Protein AF-A0A7C3MXI0-F1 (afdb_monomer)

Radius of gyration: 28.05 Å; Cα contacts (8 Å, |Δi|>4): 45; chains: 1; bounding box: 45×24×96 Å

Mean predicted aligned error: 8.79 Å

Solvent-accessible surface area (backbone atoms only — not comparable to full-atom values): 7064 Å² total; per-residue (Å²): 135,81,77,58,73,67,59,58,52,52,52,54,50,52,54,51,49,52,50,52,52,53,52,50,51,50,54,52,51,51,51,50,52,54,62,69,50,66,82,56,76,61,74,69,54,68,80,66,67,74,75,77,52,56,45,76,42,61,45,96,90,66,48,81,74,48,75,52,62,96,48,94,39,81,91,71,64,73,90,78,52,58,65,70,56,56,50,53,51,34,58,74,79,40,72,53,58,93,78,44,90,83,69,55,64,70,58,63,75,69,107

Sequence (111 aa):
MSKPRRVEKTIKISIALTFVVACGVVVLGMGIYFYAGRDLPSIQALKHYQPSAVSKFYSEDGELIAEYFVERREGVPVNKIPVALIQAFVAGEDARFFRHRGLDYIAILRA

Structure (mmCIF, N/CA/C/O backbone):
data_AF-A0A7C3MXI0-F1
#
_entry.id   AF-A0A7C3MXI0-F1
#
loop_
_atom_site.group_PDB
_atom_site.id
_atom_site.type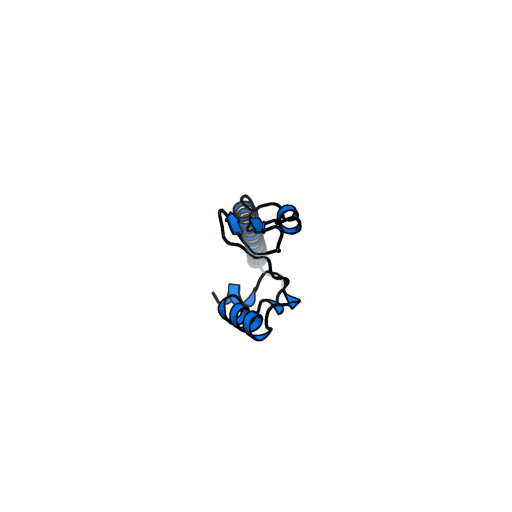_symbol
_atom_site.label_atom_id
_atom_site.label_alt_id
_atom_site.label_comp_id
_atom_site.label_asym_id
_atom_site.label_entity_id
_atom_site.label_seq_id
_atom_site.pdbx_PDB_ins_code
_atom_site.Cartn_x
_atom_site.Cartn_y
_atom_site.Cartn_z
_atom_site.occupancy
_atom_site.B_iso_or_equiv
_atom_site.auth_seq_id
_atom_site.auth_comp_id
_atom_site.auth_asym_id
_atom_site.auth_atom_id
_atom_site.pdbx_PDB_model_num
ATOM 1 N N . MET A 1 1 ? 23.942 -13.351 -55.501 1.00 49.06 1 MET A N 1
ATOM 2 C CA . MET A 1 1 ? 23.205 -12.068 -55.487 1.00 49.06 1 MET A CA 1
ATOM 3 C C . MET A 1 1 ? 23.634 -11.293 -54.241 1.00 49.06 1 MET A C 1
ATOM 5 O O . MET A 1 1 ? 23.130 -11.557 -53.157 1.00 49.06 1 MET A O 1
ATOM 9 N N . SER A 1 2 ? 24.679 -10.462 -54.345 1.00 58.84 2 SER A N 1
ATOM 10 C CA . SER A 1 2 ? 25.244 -9.730 -53.202 1.00 58.84 2 SER A CA 1
ATOM 11 C C . SER A 1 2 ? 24.286 -8.609 -52.794 1.00 58.84 2 SER A C 1
ATOM 13 O O . SER A 1 2 ? 23.956 -7.743 -53.602 1.00 58.84 2 SER A O 1
ATOM 15 N N . LYS A 1 3 ? 23.787 -8.635 -51.549 1.00 58.53 3 LYS A N 1
ATOM 16 C CA . LYS A 1 3 ? 22.971 -7.531 -51.019 1.00 58.53 3 LYS A CA 1
ATOM 17 C C . LYS A 1 3 ? 23.767 -6.226 -51.179 1.00 58.53 3 LYS A C 1
ATOM 19 O O . LYS A 1 3 ? 24.944 -6.197 -50.812 1.00 58.53 3 LYS A O 1
ATOM 24 N N . PRO A 1 4 ? 23.177 -5.153 -51.733 1.00 67.88 4 PRO A N 1
ATOM 25 C CA . PRO A 1 4 ? 23.913 -3.922 -51.982 1.00 67.88 4 PRO A CA 1
ATOM 26 C C . PRO A 1 4 ? 24.434 -3.362 -50.653 1.00 67.88 4 PRO A C 1
ATOM 28 O O . PRO A 1 4 ? 23.670 -3.235 -49.697 1.00 67.88 4 PRO A O 1
ATOM 31 N N . ARG A 1 5 ? 25.725 -2.997 -50.598 1.00 73.44 5 ARG A N 1
ATOM 32 C CA . ARG A 1 5 ? 26.442 -2.487 -49.402 1.00 73.44 5 ARG A CA 1
ATOM 33 C C . ARG A 1 5 ? 25.688 -1.391 -48.626 1.00 73.44 5 ARG A C 1
ATOM 35 O O . ARG A 1 5 ? 25.884 -1.226 -47.425 1.00 73.44 5 ARG A O 1
ATOM 42 N N . ARG A 1 6 ? 24.797 -0.656 -49.301 1.00 76.12 6 ARG A N 1
ATOM 43 C CA . ARG A 1 6 ? 23.915 0.364 -48.713 1.00 76.12 6 ARG A CA 1
ATOM 44 C C . ARG A 1 6 ? 22.883 -0.222 -47.739 1.00 76.12 6 ARG A C 1
ATOM 46 O O . ARG A 1 6 ? 22.671 0.370 -46.689 1.00 76.12 6 ARG A O 1
ATOM 53 N N . VAL A 1 7 ? 22.305 -1.384 -48.054 1.00 81.25 7 VAL A N 1
ATOM 54 C CA . VAL A 1 7 ? 21.282 -2.063 -47.233 1.00 81.25 7 VAL A CA 1
ATOM 55 C C . VAL A 1 7 ? 21.891 -2.645 -45.957 1.00 81.25 7 VAL A C 1
ATOM 57 O O . VAL A 1 7 ? 21.302 -2.559 -44.885 1.00 81.25 7 VAL A O 1
ATOM 60 N N . GLU A 1 8 ? 23.108 -3.183 -46.036 1.00 85.00 8 GLU A N 1
ATOM 61 C CA . GLU A 1 8 ? 23.828 -3.668 -44.853 1.00 85.00 8 GLU A CA 1
ATOM 62 C C . GLU A 1 8 ? 24.151 -2.522 -43.880 1.00 85.00 8 GLU A C 1
ATOM 64 O O . GLU A 1 8 ? 23.981 -2.655 -42.669 1.00 85.00 8 GLU A O 1
ATOM 69 N N . LYS A 1 9 ? 24.556 -1.362 -44.412 1.00 85.00 9 LYS A N 1
ATOM 70 C CA . LYS A 1 9 ? 24.848 -0.170 -43.610 1.00 85.00 9 LYS A CA 1
ATOM 71 C C . LYS A 1 9 ? 23.596 0.380 -42.920 1.00 85.00 9 LYS A C 1
ATOM 73 O O . LYS A 1 9 ? 23.668 0.713 -41.742 1.00 85.00 9 LYS A O 1
ATOM 78 N N . THR A 1 10 ? 22.453 0.438 -43.608 1.00 89.25 10 THR A N 1
ATOM 79 C CA . THR A 1 10 ? 21.190 0.896 -43.002 1.00 89.25 10 THR A CA 1
ATOM 80 C C . THR A 1 10 ? 20.700 -0.041 -41.902 1.00 89.25 10 THR A C 1
ATOM 82 O O . THR A 1 10 ? 20.260 0.444 -40.867 1.00 89.25 10 THR A O 1
ATOM 85 N N . ILE A 1 11 ? 20.846 -1.362 -42.076 1.00 92.44 11 ILE A N 1
ATOM 86 C CA . ILE A 1 11 ? 20.483 -2.355 -41.049 1.00 92.44 11 ILE A CA 1
ATOM 87 C C . ILE A 1 11 ? 21.370 -2.208 -39.804 1.00 92.44 11 ILE A C 1
ATOM 89 O O . ILE A 1 11 ? 20.875 -2.216 -38.681 1.00 92.44 11 ILE A O 1
ATOM 93 N N . LYS A 1 12 ? 22.685 -2.032 -39.978 1.00 92.12 12 LYS A N 1
ATOM 94 C CA . LYS A 1 12 ? 23.601 -1.819 -38.843 1.00 92.12 12 LYS A CA 1
ATOM 95 C C . LYS A 1 12 ? 23.269 -0.536 -38.076 1.00 92.12 12 LYS A C 1
ATOM 97 O O . LYS A 1 12 ? 23.286 -0.543 -36.850 1.00 92.12 12 LYS A O 1
ATOM 102 N N . ILE A 1 13 ? 22.928 0.540 -38.790 1.00 93.75 13 ILE A N 1
ATOM 103 C CA . ILE A 1 13 ? 22.523 1.814 -38.179 1.00 93.75 13 I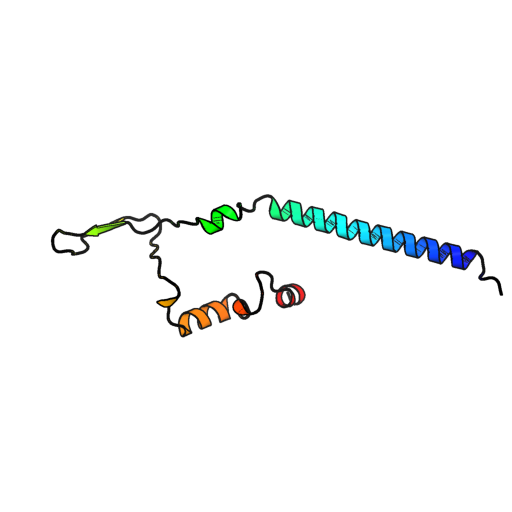LE A CA 1
ATOM 104 C C . ILE A 1 13 ? 21.196 1.669 -37.429 1.00 93.75 13 ILE A C 1
ATOM 106 O O . ILE A 1 13 ? 21.096 2.156 -36.307 1.00 93.75 13 ILE A O 1
ATOM 110 N N . SER A 1 14 ? 20.198 0.982 -37.995 1.00 93.69 14 SER A N 1
ATOM 111 C CA . SER A 1 14 ? 18.914 0.792 -37.311 1.00 93.69 14 SER A CA 1
ATOM 112 C C . SER A 1 14 ? 19.070 -0.036 -36.037 1.00 93.69 14 SER A C 1
ATOM 114 O O . SER A 1 14 ? 18.527 0.341 -35.007 1.00 93.69 14 SER A O 1
ATOM 116 N N . ILE A 1 15 ? 19.867 -1.110 -36.075 1.00 95.88 15 ILE A N 1
ATOM 117 C CA . ILE A 1 15 ? 20.161 -1.931 -34.890 1.00 95.88 15 ILE A CA 1
ATOM 118 C C . ILE A 1 15 ? 20.868 -1.096 -33.816 1.00 95.88 15 ILE A C 1
ATOM 120 O O . ILE A 1 15 ? 20.474 -1.137 -32.652 1.00 95.88 15 ILE A O 1
ATOM 124 N N . ALA A 1 16 ? 21.878 -0.310 -34.202 1.00 95.19 16 ALA A N 1
ATOM 125 C CA . ALA A 1 16 ? 22.587 0.566 -33.273 1.00 95.19 16 ALA A CA 1
ATOM 126 C C . ALA A 1 16 ? 21.648 1.610 -32.647 1.00 95.19 16 ALA A C 1
ATOM 128 O O . ALA A 1 16 ? 21.695 1.827 -31.439 1.00 95.19 16 ALA A O 1
ATOM 129 N N . LEU A 1 17 ? 20.757 2.211 -33.440 1.00 96.56 17 LEU A N 1
ATOM 130 C CA . LEU A 1 17 ? 19.784 3.183 -32.947 1.00 96.56 17 LEU A CA 1
ATOM 131 C C . LEU A 1 17 ? 18.791 2.546 -31.967 1.00 96.56 17 LEU A C 1
ATOM 133 O O . LEU A 1 17 ? 18.562 3.096 -30.893 1.00 96.56 17 LEU A O 1
ATOM 137 N N . THR A 1 18 ? 18.244 1.371 -32.290 1.00 96.38 18 THR A N 1
ATOM 138 C CA . THR A 1 18 ? 17.355 0.631 -31.383 1.00 96.38 18 THR A CA 1
ATOM 139 C C . THR A 1 18 ? 18.055 0.288 -30.071 1.00 96.38 18 THR A C 1
ATOM 141 O O . THR A 1 18 ? 17.458 0.443 -29.008 1.00 96.38 18 THR A O 1
ATOM 144 N N . PHE A 1 19 ? 19.323 -0.126 -30.124 1.00 97.06 19 PHE A N 1
ATOM 145 C CA . PHE A 1 19 ? 20.106 -0.417 -28.925 1.00 97.06 19 PHE A CA 1
ATOM 146 C C . PHE A 1 19 ? 20.305 0.831 -28.053 1.00 97.06 19 PHE A C 1
ATOM 148 O O . PHE A 1 19 ? 20.063 0.778 -26.850 1.00 97.06 19 PHE A O 1
ATOM 155 N N . VAL A 1 2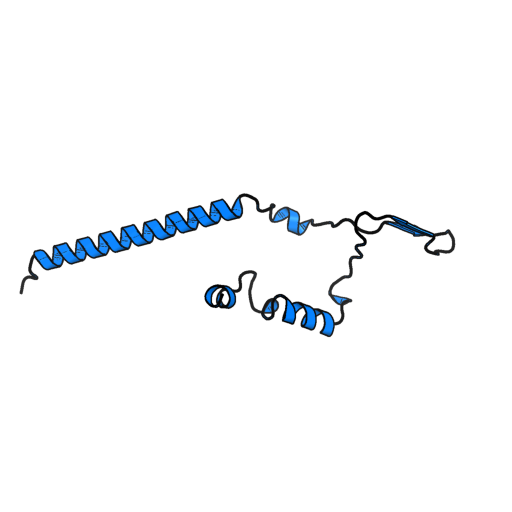0 ? 20.659 1.972 -28.655 1.00 97.31 20 VAL A N 1
ATOM 156 C CA . VAL A 1 20 ? 20.810 3.249 -27.934 1.00 97.31 20 VAL A CA 1
ATOM 157 C C . VAL A 1 20 ? 19.500 3.666 -27.264 1.00 97.31 20 VAL A C 1
ATOM 159 O O . VAL A 1 20 ? 19.511 4.047 -26.095 1.00 97.31 20 VAL A O 1
ATOM 162 N N . VAL A 1 21 ? 18.369 3.552 -27.965 1.00 97.31 21 VAL A N 1
ATOM 163 C CA . VAL A 1 21 ? 17.049 3.864 -27.394 1.00 97.31 21 VAL A CA 1
ATOM 164 C C . VAL A 1 21 ? 16.720 2.922 -26.234 1.00 97.31 21 VAL A C 1
ATOM 166 O O . VAL A 1 21 ? 16.313 3.392 -25.174 1.00 97.31 21 VAL A O 1
ATOM 169 N N . ALA A 1 22 ? 16.946 1.615 -26.387 1.00 96.75 22 ALA A N 1
ATOM 170 C CA . ALA A 1 22 ? 16.711 0.639 -25.324 1.00 96.75 22 ALA A CA 1
ATOM 171 C C . ALA A 1 22 ? 17.560 0.934 -24.075 1.00 96.75 22 ALA A C 1
ATOM 173 O O . ALA A 1 22 ? 17.031 0.955 -22.963 1.00 96.75 22 ALA A O 1
ATOM 174 N N . CYS A 1 23 ? 18.850 1.241 -24.245 1.00 97.12 23 CYS A N 1
ATOM 175 C CA . CYS A 1 23 ? 19.713 1.663 -23.142 1.00 97.12 23 CYS A CA 1
ATOM 176 C C . CYS A 1 23 ? 19.216 2.958 -22.488 1.00 97.12 23 CYS A C 1
ATOM 178 O O . CYS A 1 23 ? 19.193 3.047 -21.263 1.00 97.12 23 CYS A O 1
ATOM 180 N N . GLY A 1 24 ? 18.774 3.937 -23.284 1.00 97.31 24 GLY A N 1
ATOM 181 C CA . GLY A 1 24 ? 18.199 5.184 -22.778 1.00 97.31 24 GLY A CA 1
ATOM 182 C C . GLY A 1 24 ? 16.969 4.954 -21.898 1.00 97.31 24 GLY A C 1
ATOM 183 O O . GLY A 1 24 ? 16.879 5.526 -20.814 1.00 97.31 24 GLY A O 1
ATOM 184 N N . VAL A 1 25 ? 16.064 4.060 -22.311 1.00 97.25 25 VAL A N 1
ATOM 185 C CA . VAL A 1 25 ? 14.880 3.677 -21.522 1.00 97.25 25 VAL A CA 1
ATOM 186 C C . VAL A 1 25 ? 15.278 3.009 -20.206 1.00 97.25 25 VAL A C 1
ATOM 188 O O . VAL A 1 25 ? 14.712 3.339 -19.167 1.00 97.25 25 VAL A O 1
ATOM 191 N N . VAL A 1 26 ? 16.269 2.111 -20.219 1.00 96.88 26 VAL A N 1
ATOM 192 C CA . VAL A 1 26 ? 16.758 1.454 -18.994 1.00 96.88 26 VAL A CA 1
ATOM 193 C C . VAL A 1 26 ? 17.365 2.472 -18.029 1.00 96.88 26 VAL A C 1
ATOM 195 O O . VAL A 1 26 ? 17.028 2.466 -16.846 1.00 96.88 26 VAL A O 1
ATOM 198 N N . VAL A 1 27 ? 18.218 3.375 -18.522 1.00 97.38 27 VAL A N 1
ATOM 199 C CA . VAL A 1 27 ? 18.844 4.421 -17.697 1.00 97.38 27 VAL A CA 1
ATOM 200 C C . VAL A 1 27 ? 17.787 5.349 -17.102 1.00 97.38 27 VAL A C 1
ATOM 202 O O . VAL A 1 27 ? 17.826 5.629 -15.905 1.00 97.38 27 VAL A O 1
ATOM 205 N N . LEU A 1 28 ? 16.814 5.781 -17.908 1.00 96.81 28 LEU A N 1
ATOM 206 C CA . LEU A 1 28 ? 15.706 6.609 -17.439 1.00 96.81 28 LEU A CA 1
ATOM 207 C C . LEU A 1 28 ? 14.873 5.875 -16.379 1.00 96.81 28 LEU A C 1
ATOM 209 O O . LEU A 1 28 ? 14.588 6.442 -15.327 1.00 96.81 28 LEU A O 1
ATOM 213 N N . GLY A 1 29 ? 14.538 4.605 -16.620 1.00 95.06 29 GLY A N 1
ATOM 214 C CA . GLY A 1 29 ? 13.792 3.768 -15.682 1.00 95.06 29 GLY A CA 1
ATOM 215 C C . GLY A 1 29 ? 14.516 3.586 -14.347 1.00 95.06 29 GLY A C 1
ATOM 216 O O . GLY A 1 29 ? 13.899 3.735 -13.294 1.00 95.06 29 GLY A O 1
ATOM 217 N N . MET A 1 30 ? 15.833 3.348 -14.366 1.00 95.19 30 MET A N 1
ATOM 218 C CA . MET A 1 30 ? 16.645 3.305 -13.144 1.00 95.19 30 MET A CA 1
ATOM 219 C C . MET A 1 30 ? 16.670 4.663 -12.437 1.00 95.19 30 MET A C 1
ATOM 221 O O . MET A 1 30 ? 16.527 4.716 -11.218 1.00 95.19 30 MET A O 1
ATOM 225 N N . GLY A 1 31 ? 16.806 5.761 -13.186 1.00 95.62 31 GLY A N 1
ATOM 226 C CA . GLY A 1 31 ? 16.755 7.116 -12.6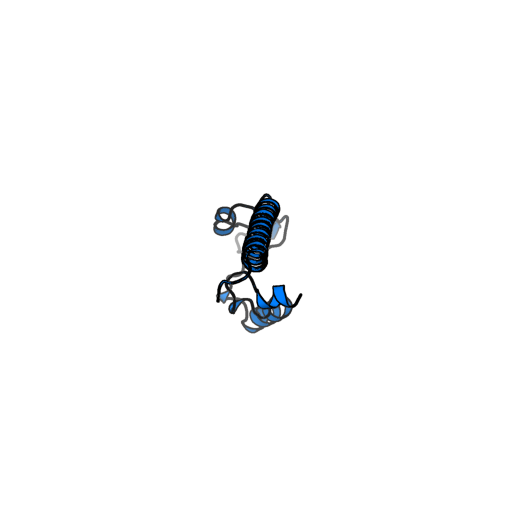38 1.00 95.62 31 GLY A CA 1
ATOM 227 C C . GLY A 1 31 ? 15.446 7.397 -11.899 1.00 95.62 31 GLY A C 1
ATOM 228 O O . GLY A 1 31 ? 15.480 7.865 -10.762 1.00 95.62 31 GLY A O 1
ATOM 229 N N . ILE A 1 32 ? 14.308 7.039 -12.504 1.00 93.75 32 ILE A N 1
ATOM 230 C CA . ILE A 1 32 ? 12.978 7.148 -11.888 1.00 93.75 32 ILE A CA 1
ATOM 231 C C . ILE A 1 32 ? 12.883 6.258 -10.648 1.00 93.75 32 ILE A C 1
ATOM 233 O O . ILE A 1 32 ? 12.454 6.736 -9.604 1.00 93.75 32 ILE A O 1
ATOM 237 N N . TYR A 1 33 ? 13.311 4.995 -10.732 1.00 91.69 33 TYR A N 1
ATOM 238 C CA . TYR A 1 33 ? 13.268 4.057 -9.607 1.00 91.69 33 TYR A CA 1
ATOM 239 C C . TYR A 1 33 ? 14.032 4.587 -8.387 1.00 91.69 33 TYR A C 1
ATOM 241 O O . TYR A 1 33 ? 13.496 4.618 -7.281 1.00 91.69 33 TYR A O 1
ATOM 249 N N . PHE A 1 34 ? 15.266 5.057 -8.584 1.00 92.88 34 PHE A N 1
ATOM 250 C CA . PHE A 1 34 ? 16.059 5.612 -7.491 1.00 92.88 34 PHE A CA 1
ATOM 251 C C . PHE A 1 34 ? 15.522 6.951 -7.001 1.00 92.88 34 PHE A C 1
ATOM 253 O O . PHE A 1 34 ? 15.582 7.211 -5.807 1.00 92.88 34 PHE A O 1
ATOM 260 N N . TYR A 1 35 ? 15.008 7.803 -7.889 1.00 93.06 35 TYR A N 1
ATOM 261 C CA . TYR A 1 35 ? 14.403 9.067 -7.482 1.00 93.06 35 TYR A CA 1
ATOM 262 C C . TYR A 1 35 ? 13.157 8.834 -6.625 1.00 93.06 35 TYR A C 1
ATOM 264 O O . TYR A 1 35 ? 13.081 9.363 -5.522 1.00 93.06 35 TYR A O 1
ATOM 272 N N . ALA A 1 36 ? 12.236 7.987 -7.089 1.00 88.62 36 ALA A N 1
ATOM 273 C CA . ALA A 1 36 ? 11.013 7.650 -6.371 1.00 88.62 36 ALA A CA 1
ATOM 274 C C . ALA A 1 36 ? 11.293 6.895 -5.063 1.00 88.62 36 ALA A C 1
ATOM 276 O O . ALA A 1 36 ? 10.572 7.078 -4.092 1.00 88.62 36 ALA A O 1
ATOM 277 N N . GLY A 1 37 ? 12.338 6.063 -5.020 1.00 88.25 37 GLY A N 1
ATOM 278 C CA . GLY A 1 37 ? 12.692 5.261 -3.848 1.00 88.25 37 GLY A CA 1
ATOM 279 C C . GLY A 1 37 ? 13.471 5.993 -2.749 1.00 88.25 37 GLY A C 1
ATOM 280 O O . GLY A 1 37 ? 13.662 5.410 -1.686 1.00 88.25 37 GLY A O 1
ATOM 281 N N . ARG A 1 38 ? 13.946 7.228 -2.974 1.00 87.06 38 ARG A N 1
ATOM 282 C CA . ARG A 1 38 ? 14.826 7.942 -2.021 1.00 87.06 38 ARG A CA 1
ATOM 283 C C . ARG A 1 38 ? 14.176 8.229 -0.674 1.00 87.06 38 ARG A C 1
ATOM 285 O O . ARG A 1 38 ? 14.842 8.090 0.345 1.00 87.06 38 ARG A O 1
ATOM 292 N N . ASP A 1 39 ? 12.901 8.595 -0.688 1.00 86.75 39 ASP A N 1
ATOM 293 C CA . ASP A 1 39 ? 12.170 9.010 0.512 1.00 86.75 39 ASP A CA 1
ATOM 294 C C . ASP A 1 39 ? 11.353 7.862 1.128 1.00 86.75 39 ASP A C 1
ATOM 296 O O . ASP A 1 39 ? 10.598 8.065 2.081 1.00 86.75 39 ASP A O 1
ATOM 300 N N . LEU A 1 40 ? 11.483 6.638 0.597 1.00 86.31 40 LEU A N 1
ATOM 301 C CA . LEU A 1 40 ? 10.752 5.493 1.126 1.00 86.31 40 LEU A CA 1
ATOM 302 C C . LEU A 1 40 ? 11.369 5.015 2.450 1.00 86.31 40 LEU A C 1
ATOM 304 O O . LEU A 1 40 ? 12.580 4.784 2.527 1.00 86.31 40 LEU A O 1
ATOM 308 N N . PRO A 1 41 ? 10.545 4.790 3.489 1.00 82.75 41 PRO A N 1
ATOM 309 C CA . PRO A 1 41 ? 11.017 4.201 4.730 1.00 82.75 41 PRO A CA 1
ATOM 310 C C . PRO A 1 41 ? 11.514 2.770 4.497 1.00 82.75 41 PRO A C 1
ATOM 312 O O . PRO A 1 41 ? 11.103 2.074 3.564 1.00 82.75 41 PRO A O 1
ATOM 315 N N . SER A 1 42 ? 12.394 2.302 5.383 1.00 82.75 42 SER A N 1
ATOM 316 C CA . SER A 1 42 ? 12.911 0.940 5.291 1.00 82.75 42 SER A CA 1
ATOM 317 C C . SER A 1 42 ? 11.779 -0.088 5.415 1.00 82.75 42 SER A C 1
ATOM 319 O O . SER A 1 42 ? 10.880 0.031 6.248 1.00 82.75 42 SER A O 1
ATOM 321 N N . ILE A 1 43 ? 11.860 -1.169 4.638 1.00 81.00 43 ILE A N 1
ATOM 322 C CA . ILE A 1 43 ? 10.891 -2.277 4.720 1.00 81.00 43 ILE A CA 1
ATOM 323 C C . ILE A 1 43 ? 10.899 -2.933 6.112 1.00 81.00 43 ILE A C 1
ATOM 325 O O . ILE A 1 43 ? 9.907 -3.514 6.544 1.00 81.00 43 ILE A O 1
ATOM 329 N N . GLN A 1 44 ? 12.007 -2.827 6.848 1.00 81.31 44 GLN A N 1
ATOM 330 C CA . GLN A 1 44 ? 12.099 -3.338 8.216 1.00 81.31 44 GLN A CA 1
ATOM 331 C C . GLN A 1 44 ? 11.178 -2.579 9.177 1.00 81.31 44 GLN A C 1
ATOM 333 O O . GLN A 1 44 ? 10.590 -3.207 10.056 1.00 81.31 44 GLN A O 1
ATOM 338 N N . ALA A 1 45 ? 10.975 -1.273 8.970 1.00 78.00 45 ALA A N 1
ATOM 339 C CA . ALA A 1 45 ? 10.029 -0.496 9.766 1.00 78.00 45 ALA A CA 1
ATOM 340 C C . ALA A 1 45 ? 8.584 -0.996 9.601 1.00 78.00 45 ALA A C 1
ATOM 342 O O . ALA A 1 45 ? 7.821 -0.965 10.560 1.00 78.00 45 ALA A O 1
ATOM 343 N N . LEU A 1 46 ? 8.225 -1.549 8.435 1.00 79.50 46 LEU A N 1
ATOM 344 C CA . LEU A 1 46 ? 6.894 -2.128 8.212 1.00 79.50 46 LEU A CA 1
ATOM 345 C C . LEU A 1 46 ? 6.652 -3.393 9.047 1.00 79.50 46 LEU A C 1
ATOM 347 O O . LEU A 1 46 ? 5.522 -3.654 9.448 1.00 79.50 46 LEU A O 1
ATOM 351 N N . LYS A 1 47 ? 7.700 -4.173 9.348 1.00 78.75 47 LYS A N 1
ATOM 352 C CA . LYS A 1 47 ? 7.579 -5.371 10.201 1.00 78.75 47 LYS A CA 1
ATOM 353 C C . LYS A 1 47 ? 7.331 -5.029 11.668 1.00 78.75 47 LYS A C 1
ATOM 355 O O . LYS A 1 47 ? 6.752 -5.837 12.387 1.00 78.75 47 LYS A O 1
ATOM 360 N N . HIS A 1 48 ? 7.779 -3.854 12.101 1.00 79.12 48 HIS A N 1
ATOM 361 C CA . HIS A 1 48 ? 7.694 -3.393 13.485 1.00 79.12 48 HIS A CA 1
ATOM 362 C C . HIS A 1 48 ? 6.852 -2.122 13.613 1.00 79.12 48 HIS A C 1
ATOM 364 O O . HIS A 1 48 ? 7.080 -1.312 14.509 1.00 79.12 48 HIS A O 1
ATOM 370 N N . TYR A 1 49 ? 5.878 -1.942 12.720 1.00 79.50 49 TYR A N 1
ATOM 371 C CA . TYR A 1 49 ? 4.979 -0.802 12.775 1.00 79.50 49 TYR A CA 1
ATOM 372 C C . TYR A 1 49 ? 4.095 -0.888 14.026 1.00 79.50 49 TYR A C 1
ATOM 374 O O . TYR A 1 49 ? 3.235 -1.761 14.134 1.00 79.50 49 TYR A O 1
ATOM 382 N N . GLN A 1 50 ? 4.327 0.019 14.975 1.00 79.44 50 GLN A N 1
ATOM 383 C CA . GLN A 1 50 ? 3.535 0.165 16.194 1.00 79.44 50 GLN A CA 1
ATOM 384 C C . GLN A 1 50 ? 2.875 1.547 16.190 1.00 79.44 50 GLN A C 1
ATOM 386 O O . GLN A 1 50 ? 3.524 2.535 16.539 1.00 79.44 50 GLN A O 1
ATOM 391 N N . PRO A 1 51 ? 1.614 1.655 15.741 1.00 81.12 51 PRO A N 1
ATOM 392 C CA . PRO A 1 51 ? 0.912 2.928 15.752 1.00 81.12 51 PRO A CA 1
ATOM 393 C C . PRO A 1 51 ? 0.655 3.391 17.190 1.00 81.12 51 PRO A C 1
ATOM 395 O O . PRO A 1 51 ? 0.494 2.574 18.097 1.00 81.12 51 PRO A O 1
ATOM 398 N N . SER A 1 52 ? 0.553 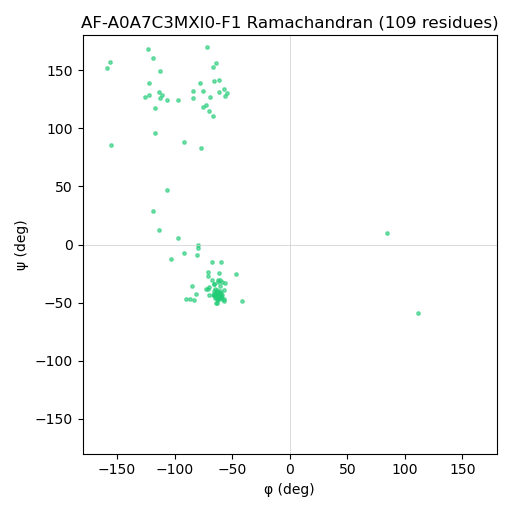4.710 17.385 1.00 84.31 52 SER A N 1
ATOM 399 C CA . SER A 1 52 ? 0.047 5.266 18.644 1.00 84.31 52 SER A CA 1
ATOM 400 C C . SER A 1 52 ? -1.343 4.690 18.919 1.00 84.31 52 SER A C 1
AT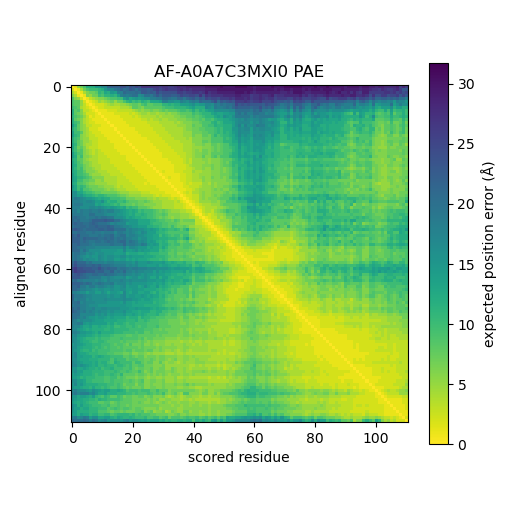OM 402 O O . SER A 1 52 ? -2.199 4.717 18.031 1.00 84.31 52 SER A O 1
ATOM 404 N N . ALA A 1 53 ? -1.531 4.131 20.114 1.00 86.19 53 ALA A N 1
ATOM 405 C CA . ALA A 1 53 ? -2.761 3.495 20.565 1.00 86.19 53 ALA A CA 1
ATOM 406 C C . ALA A 1 53 ? -3.316 4.226 21.792 1.00 86.19 53 ALA A C 1
ATOM 408 O O . ALA A 1 53 ? -2.594 4.952 22.478 1.00 86.19 53 ALA A O 1
ATOM 409 N N . VAL A 1 54 ? -4.604 4.024 22.065 1.00 92.12 54 VAL A N 1
ATOM 410 C CA . VAL A 1 54 ? -5.274 4.628 23.220 1.00 92.12 54 VAL A CA 1
ATOM 411 C C . VAL A 1 54 ? -4.773 4.021 24.533 1.00 92.12 54 VAL A C 1
ATOM 413 O O . VAL A 1 54 ? -4.848 2.806 24.724 1.00 92.12 54 VAL A O 1
ATOM 416 N N . SER A 1 55 ? -4.339 4.872 25.466 1.00 91.31 55 SER A N 1
ATOM 417 C CA . SER A 1 55 ? -4.110 4.494 26.864 1.00 91.31 55 SER A CA 1
ATOM 418 C C . SER A 1 55 ? -5.425 4.564 27.632 1.00 91.31 55 SER A C 1
ATOM 420 O O . SER A 1 55 ? -6.082 5.603 27.622 1.00 91.31 55 SER A O 1
ATOM 422 N N . LYS A 1 56 ? -5.806 3.476 28.307 1.00 92.62 56 LYS A N 1
ATOM 423 C CA . LYS A 1 56 ? -7.059 3.368 29.068 1.00 92.62 56 LYS A CA 1
ATOM 424 C C . LYS A 1 56 ? -6.769 3.232 30.560 1.00 92.62 56 LYS A C 1
ATOM 426 O O . LYS A 1 56 ? -5.954 2.398 30.949 1.00 92.62 56 LYS A O 1
ATOM 431 N N . PHE A 1 57 ? -7.441 4.037 31.375 1.00 94.38 57 PHE A N 1
ATOM 432 C CA . PHE A 1 57 ? -7.348 4.021 32.834 1.00 94.38 57 PHE A CA 1
ATOM 433 C C . PHE A 1 57 ? -8.621 3.402 33.403 1.00 94.38 57 PHE A C 1
ATOM 435 O O . PHE A 1 57 ? -9.711 3.888 33.107 1.00 94.38 57 PHE A O 1
ATOM 442 N N . TYR A 1 58 ? -8.482 2.352 34.208 1.00 96.25 58 TYR A N 1
ATOM 443 C CA . TYR A 1 58 ? -9.606 1.629 34.804 1.00 96.25 58 TYR A CA 1
ATOM 444 C C . TYR A 1 58 ? -9.643 1.827 36.324 1.00 96.25 58 TYR A C 1
ATOM 446 O O . TYR A 1 58 ? -8.594 2.015 36.944 1.00 96.25 58 TYR A O 1
ATOM 454 N N . SER A 1 59 ? -10.840 1.797 36.909 1.00 94.75 59 SER A N 1
ATOM 455 C CA . SER A 1 59 ? -11.051 1.757 38.357 1.00 94.75 59 SER A CA 1
ATOM 456 C C . SER A 1 59 ? -10.685 0.390 38.929 1.00 94.75 59 SER A C 1
ATOM 458 O O . SER A 1 59 ? -10.468 -0.569 38.186 1.00 94.75 59 SER A O 1
ATOM 460 N N . GLU A 1 60 ? -10.628 0.292 40.260 1.00 94.81 60 GLU A N 1
ATOM 461 C CA . GLU A 1 60 ? -10.426 -0.988 40.954 1.00 94.81 60 GLU A CA 1
ATOM 462 C C . GLU A 1 60 ? -11.529 -2.004 40.610 1.00 94.81 60 GLU A C 1
ATOM 464 O O . GLU A 1 60 ? -11.252 -3.191 40.455 1.00 94.81 60 GLU A O 1
ATOM 469 N N . ASP A 1 61 ? -12.746 -1.517 40.364 1.00 96.06 61 ASP A N 1
ATOM 470 C CA . ASP A 1 61 ? -13.898 -2.319 39.941 1.00 96.06 61 ASP A CA 1
ATOM 471 C C . ASP A 1 61 ? -13.887 -2.660 38.434 1.00 96.06 61 ASP A C 1
ATOM 473 O O . ASP A 1 61 ? -14.780 -3.345 37.934 1.00 96.06 61 ASP A O 1
ATOM 477 N N . GLY A 1 62 ? -12.878 -2.197 37.685 1.00 93.25 62 GLY A N 1
ATOM 478 C CA . GLY A 1 62 ? -12.717 -2.456 36.252 1.00 93.25 62 GLY A CA 1
ATOM 479 C C . GLY A 1 62 ? -13.491 -1.511 35.327 1.00 93.25 62 GLY A C 1
ATOM 480 O O . GLY A 1 62 ? -13.535 -1.746 34.117 1.00 93.25 62 GLY A O 1
ATOM 481 N N . GLU A 1 63 ? -14.080 -0.432 35.846 1.00 95.62 63 GLU A N 1
ATOM 482 C CA . GLU A 1 63 ? -14.771 0.569 35.028 1.00 95.62 63 GLU A CA 1
ATOM 483 C C . GLU A 1 63 ? -13.777 1.512 34.346 1.00 95.62 63 GLU A C 1
ATOM 485 O O . GLU A 1 63 ? -12.794 1.943 34.944 1.00 95.62 63 GLU A O 1
ATOM 490 N N . LEU A 1 64 ? -14.022 1.864 33.083 1.00 94.56 64 LEU A N 1
ATOM 491 C CA . LEU A 1 64 ? -13.180 2.816 32.361 1.00 94.56 64 LEU A CA 1
ATOM 492 C C . LEU A 1 64 ? -13.375 4.230 32.932 1.00 94.56 64 LEU A C 1
ATOM 494 O O . LEU A 1 64 ? -14.444 4.816 32.790 1.00 94.56 64 LEU A O 1
ATOM 498 N N . ILE A 1 65 ? -12.322 4.791 33.524 1.00 95.25 65 ILE A N 1
ATOM 499 C CA . ILE A 1 65 ? -12.314 6.141 34.102 1.00 95.25 65 ILE A CA 1
ATOM 500 C C . ILE A 1 65 ? -11.970 7.177 33.032 1.00 95.25 65 ILE A C 1
ATOM 502 O O . ILE A 1 65 ? -12.602 8.228 32.945 1.00 95.25 65 ILE A O 1
ATOM 506 N N . ALA A 1 66 ? -10.926 6.907 32.244 1.00 93.69 66 ALA A N 1
ATOM 507 C CA . ALA A 1 66 ? -10.406 7.863 31.277 1.00 93.69 66 ALA A CA 1
ATOM 508 C C . ALA A 1 66 ? -9.651 7.187 30.130 1.00 93.69 66 ALA A C 1
ATOM 510 O O . ALA A 1 66 ? -9.095 6.095 30.272 1.00 93.69 66 ALA A O 1
ATOM 511 N N . GLU A 1 67 ? -9.572 7.897 29.008 1.00 94.44 67 GLU A N 1
ATOM 512 C CA . GLU A 1 67 ? -8.726 7.559 27.868 1.00 94.44 67 GLU A CA 1
ATOM 513 C C . GLU A 1 67 ? -7.771 8.722 27.581 1.00 94.44 67 GLU A C 1
ATOM 515 O O . GLU A 1 67 ? -8.167 9.887 27.630 1.00 94.44 67 GLU A O 1
ATOM 520 N N . TYR A 1 68 ? -6.515 8.414 27.261 1.00 93.31 68 TYR A N 1
ATOM 521 C CA . TYR A 1 68 ? -5.534 9.394 26.800 1.00 93.31 68 TYR A CA 1
ATOM 522 C C . TYR A 1 68 ? -4.933 8.950 25.470 1.00 93.31 68 TYR A C 1
ATOM 524 O O . TYR A 1 68 ? -4.448 7.823 25.339 1.00 93.31 68 TYR A O 1
ATOM 532 N N . PHE A 1 69 ? -4.971 9.836 24.476 1.00 93.19 69 PHE A N 1
ATOM 533 C CA . PHE A 1 69 ? -4.467 9.566 23.134 1.00 93.19 69 PHE A CA 1
ATOM 534 C C . PHE A 1 69 ? -4.152 10.856 22.371 1.00 93.19 69 PHE A C 1
ATOM 536 O O . PHE A 1 69 ? -4.795 11.883 22.575 1.00 93.19 69 PHE A O 1
ATOM 543 N N . VAL A 1 70 ? -3.194 10.774 21.442 1.00 91.56 70 VAL A N 1
ATOM 544 C CA . VAL A 1 70 ? -3.014 11.784 20.380 1.00 91.56 70 VAL A CA 1
ATOM 545 C C . VAL A 1 70 ? -3.969 11.475 19.229 1.00 91.56 70 VAL A C 1
ATOM 547 O O . VAL A 1 70 ? -4.716 12.333 18.771 1.00 91.56 70 VAL A O 1
ATOM 550 N N . GLU A 1 71 ? -3.989 10.211 18.809 1.00 90.50 71 GLU A N 1
ATOM 551 C CA . GLU A 1 71 ? -4.891 9.680 17.795 1.00 90.50 71 GLU A CA 1
ATOM 552 C C . GLU A 1 71 ? -5.676 8.524 18.408 1.00 90.50 71 GLU A C 1
ATOM 554 O O . GLU A 1 71 ? -5.099 7.601 18.987 1.00 90.50 71 GLU A O 1
ATOM 559 N N . ARG A 1 72 ? -7.004 8.555 18.279 1.00 90.38 72 ARG A N 1
ATOM 560 C CA . ARG A 1 72 ? -7.864 7.515 18.843 1.00 90.38 72 ARG A CA 1
ATOM 561 C C . ARG A 1 72 ? -7.823 6.255 17.975 1.00 90.38 72 ARG A C 1
ATOM 563 O O . ARG A 1 72 ? -8.682 6.068 17.116 1.00 90.38 72 ARG A O 1
ATOM 570 N N . ARG A 1 73 ? -6.811 5.405 18.176 1.00 90.50 73 ARG A N 1
ATOM 571 C CA . ARG A 1 73 ? -6.657 4.126 17.463 1.00 90.50 73 ARG A CA 1
ATOM 572 C C . ARG A 1 73 ? -6.870 2.922 18.371 1.00 90.50 73 ARG A C 1
ATOM 574 O O . ARG A 1 73 ? -6.204 2.776 19.396 1.00 90.50 73 ARG A O 1
ATOM 581 N N . GLU A 1 74 ? -7.731 2.019 17.917 1.00 88.06 74 GLU A N 1
ATOM 582 C CA . GLU A 1 74 ? -7.920 0.692 18.500 1.00 88.06 74 GLU A CA 1
ATOM 583 C C . GLU A 1 74 ? -7.533 -0.377 17.477 1.00 88.06 74 GLU A C 1
ATOM 585 O O . GLU A 1 74 ? -8.113 -0.474 16.395 1.00 88.06 74 GLU A O 1
ATOM 590 N N . GLY A 1 75 ? -6.517 -1.173 17.810 1.00 88.06 75 GLY A N 1
ATOM 591 C CA . GLY A 1 75 ? -6.088 -2.285 16.972 1.00 88.06 75 GLY A CA 1
ATOM 592 C C . GLY A 1 75 ? -7.065 -3.450 17.081 1.00 88.06 75 GLY A C 1
ATOM 593 O O . GLY A 1 75 ? -7.221 -4.031 18.154 1.00 88.06 75 GLY A O 1
ATOM 594 N N . VAL A 1 76 ? -7.688 -3.827 15.965 1.00 90.06 76 VAL A N 1
ATOM 595 C CA . VAL A 1 76 ? -8.554 -5.009 15.880 1.00 90.06 76 VAL A CA 1
ATOM 596 C C . VAL A 1 76 ? -7.877 -6.045 14.984 1.00 90.06 76 VAL A C 1
ATOM 598 O O . VAL A 1 76 ? -7.509 -5.719 13.853 1.00 90.06 76 VAL A O 1
ATOM 601 N N . PRO A 1 77 ? -7.687 -7.295 15.445 1.00 91.31 77 PRO A N 1
ATOM 602 C CA . PRO A 1 77 ? -7.118 -8.330 14.596 1.00 91.31 77 PRO A CA 1
ATOM 603 C C . PRO A 1 77 ? -8.078 -8.639 13.440 1.00 91.31 77 PRO A C 1
ATOM 605 O O . PRO A 1 77 ? -9.292 -8.708 13.629 1.00 91.31 77 PRO A O 1
ATOM 608 N N . VAL A 1 78 ? -7.530 -8.857 12.241 1.00 92.12 78 VAL A N 1
ATOM 609 C CA . VAL A 1 78 ? -8.313 -8.997 10.996 1.00 92.12 78 VAL A CA 1
ATOM 610 C C . VAL A 1 78 ? -9.366 -10.106 11.079 1.00 92.12 78 VAL A C 1
ATOM 612 O O . VAL A 1 78 ? -10.455 -9.966 10.536 1.00 92.12 78 VAL A O 1
ATOM 615 N N . ASN A 1 79 ? -9.089 -11.184 11.816 1.00 95.56 79 ASN A N 1
ATOM 616 C CA . ASN A 1 79 ? -10.023 -12.297 12.008 1.00 95.56 79 ASN A CA 1
ATOM 617 C C . ASN A 1 79 ? -11.277 -11.948 12.834 1.00 95.56 79 ASN A C 1
ATOM 619 O O . ASN A 1 79 ? -12.231 -12.721 12.823 1.00 95.56 79 ASN A O 1
ATOM 623 N N . LYS A 1 80 ? -11.287 -10.816 13.549 1.00 96.81 80 LYS A N 1
ATOM 624 C CA . LYS A 1 80 ? -12.465 -10.293 14.256 1.00 96.81 80 LYS A CA 1
ATOM 625 C C . LYS A 1 80 ? -13.282 -9.317 13.405 1.00 96.81 80 LYS A C 1
ATOM 627 O O . LYS A 1 80 ? -14.359 -8.907 13.829 1.00 96.81 80 LYS A O 1
ATOM 632 N N . ILE A 1 81 ? -12.787 -8.932 12.229 1.00 96.69 81 ILE A N 1
ATOM 633 C CA . ILE A 1 81 ? -13.466 -7.996 11.332 1.00 96.69 81 ILE A CA 1
ATOM 634 C C . ILE A 1 81 ? -14.490 -8.770 10.484 1.00 96.69 81 ILE A C 1
ATOM 636 O O . ILE A 1 81 ? -14.139 -9.800 9.901 1.00 96.69 81 ILE A O 1
ATOM 640 N N . PRO A 1 82 ? -15.748 -8.299 10.366 1.00 97.44 82 PRO A N 1
ATOM 641 C CA . PRO A 1 82 ? -16.738 -8.935 9.505 1.00 97.44 82 PRO A CA 1
ATOM 642 C C . PRO A 1 82 ? -16.257 -9.031 8.054 1.00 97.44 82 PRO A C 1
ATOM 644 O O . PRO A 1 82 ? -15.806 -8.044 7.473 1.00 97.44 82 PRO A O 1
ATOM 647 N N . VAL A 1 83 ? -16.425 -10.202 7.434 1.00 96.69 83 VAL A N 1
ATOM 648 C CA . VAL A 1 83 ? -15.987 -10.445 6.046 1.00 96.69 83 VAL A CA 1
ATOM 649 C C . VAL A 1 83 ? -16.613 -9.443 5.072 1.00 96.69 83 VAL A C 1
ATOM 651 O O . VAL A 1 83 ? -15.924 -8.937 4.191 1.00 96.69 83 VAL A O 1
ATOM 654 N N . ALA A 1 84 ? -17.88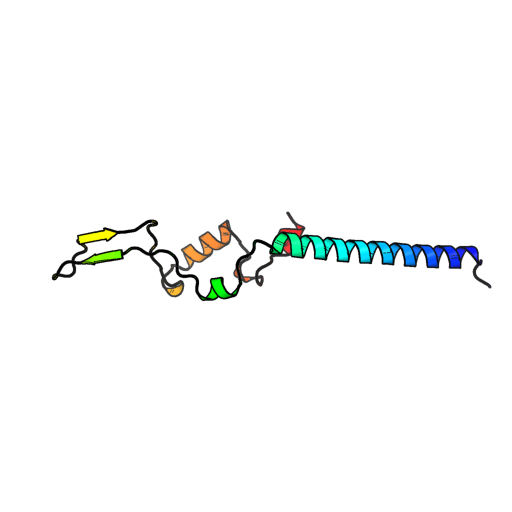8 -9.098 5.271 1.00 97.69 84 ALA A N 1
ATOM 655 C CA . ALA A 1 84 ? -18.581 -8.104 4.454 1.00 97.69 84 ALA A CA 1
ATOM 656 C C . ALA A 1 84 ? -17.919 -6.715 4.522 1.00 97.69 84 ALA A C 1
ATOM 658 O O . ALA A 1 84 ? -17.845 -6.029 3.508 1.00 97.69 84 ALA A O 1
ATOM 659 N N . LEU A 1 85 ? -17.385 -6.321 5.686 1.00 97.00 85 LEU A N 1
ATOM 660 C CA . LEU A 1 85 ? -16.686 -5.044 5.848 1.00 97.00 85 LEU A CA 1
ATOM 661 C C . LEU A 1 85 ? -15.341 -5.050 5.113 1.00 97.00 85 LEU A C 1
ATOM 663 O O . LEU A 1 85 ? -15.033 -4.096 4.404 1.00 97.00 85 LEU A O 1
ATOM 667 N N . ILE A 1 86 ? -14.572 -6.141 5.227 1.00 96.88 86 ILE A N 1
ATOM 668 C CA . ILE A 1 86 ? -13.314 -6.308 4.481 1.00 96.88 86 ILE A CA 1
ATOM 669 C C . ILE A 1 86 ? -13.589 -6.224 2.977 1.00 96.88 86 ILE A C 1
ATOM 671 O O . ILE A 1 86 ? -12.906 -5.500 2.262 1.00 96.88 86 ILE A O 1
ATOM 675 N N . GLN A 1 87 ? -14.610 -6.937 2.496 1.00 96.69 87 GLN A N 1
ATOM 676 C CA . GLN A 1 87 ? -14.978 -6.944 1.082 1.00 96.69 87 GLN A CA 1
ATOM 677 C C . GLN A 1 87 ? -15.437 -5.569 0.592 1.00 96.69 87 GLN A C 1
ATOM 679 O O . GLN A 1 87 ? -15.020 -5.158 -0.486 1.00 96.69 87 GLN A O 1
ATOM 684 N N . ALA A 1 88 ? -16.253 -4.853 1.370 1.00 97.31 88 ALA A N 1
ATOM 685 C CA . ALA A 1 88 ? -16.711 -3.511 1.019 1.00 97.31 88 ALA A CA 1
ATOM 686 C C . ALA A 1 88 ? -15.544 -2.517 0.920 1.00 97.31 88 ALA A C 1
ATOM 688 O O . ALA A 1 88 ? -15.455 -1.774 -0.054 1.00 97.31 88 ALA A O 1
ATOM 689 N N . PHE A 1 89 ? -14.624 -2.547 1.889 1.00 96.88 89 PHE A N 1
ATOM 690 C CA . PHE A 1 89 ? -13.435 -1.695 1.885 1.00 96.88 89 PHE A CA 1
ATOM 691 C C . PHE A 1 89 ? -12.527 -1.998 0.686 1.00 96.88 89 PHE A C 1
ATOM 693 O O . PHE A 1 89 ? -12.181 -1.102 -0.079 1.00 96.88 89 PHE A O 1
ATOM 700 N N . VAL A 1 90 ? -12.204 -3.279 0.472 1.00 96.50 90 VAL A N 1
ATOM 701 C CA . VAL A 1 90 ? -11.370 -3.721 -0.654 1.00 96.50 90 VAL A CA 1
ATOM 702 C C . VAL A 1 90 ? -12.024 -3.367 -1.990 1.00 96.50 90 VAL A C 1
ATOM 704 O O . VAL A 1 90 ? -11.341 -2.892 -2.882 1.00 96.50 90 VAL A O 1
ATOM 707 N N . ALA A 1 91 ? -13.341 -3.514 -2.141 1.00 96.25 91 ALA A N 1
ATOM 708 C CA . ALA A 1 91 ? -14.028 -3.142 -3.377 1.00 96.25 91 ALA A CA 1
ATOM 709 C C . ALA A 1 91 ? -13.924 -1.640 -3.714 1.00 96.25 91 ALA A C 1
ATOM 711 O O . ALA A 1 91 ? -13.917 -1.302 -4.898 1.00 96.25 91 ALA A O 1
ATOM 712 N N . GLY A 1 92 ? -13.859 -0.765 -2.703 1.00 95.62 92 GLY A N 1
ATOM 713 C CA . GLY A 1 92 ? -13.741 0.685 -2.878 1.00 95.62 92 GLY A CA 1
ATOM 714 C C . GLY A 1 92 ? -12.313 1.167 -3.144 1.00 95.62 92 GLY A C 1
ATOM 715 O O . GLY A 1 92 ? -12.114 1.998 -4.025 1.00 95.62 92 GLY A O 1
ATOM 716 N N . GLU A 1 93 ? -11.333 0.630 -2.417 1.00 95.88 93 GLU A N 1
ATOM 717 C CA . GLU A 1 93 ? -9.935 1.082 -2.489 1.00 95.88 93 GLU A CA 1
ATOM 718 C C . GLU A 1 93 ? -9.120 0.328 -3.551 1.00 95.88 93 GLU A C 1
ATOM 720 O O . GLU A 1 93 ? -8.409 0.928 -4.355 1.00 95.88 93 GLU A O 1
ATOM 725 N N . ASP A 1 94 ? -9.227 -1.003 -3.576 1.00 95.75 94 ASP A N 1
ATOM 726 C CA . ASP A 1 94 ? -8.465 -1.870 -4.475 1.00 95.75 94 ASP A CA 1
ATOM 727 C C . ASP A 1 94 ? -9.203 -3.195 -4.710 1.00 95.75 94 ASP A C 1
ATOM 729 O O . ASP A 1 94 ? -8.966 -4.215 -4.056 1.00 95.75 94 ASP A O 1
ATOM 733 N N . ALA A 1 95 ? -10.112 -3.205 -5.687 1.00 94.19 95 ALA A N 1
ATOM 734 C CA . ALA A 1 95 ? -10.979 -4.354 -5.957 1.00 94.19 95 ALA A CA 1
ATOM 735 C C . ALA A 1 95 ? -10.219 -5.650 -6.311 1.00 94.19 95 ALA A C 1
ATOM 737 O O . ALA A 1 95 ? -10.808 -6.737 -6.320 1.00 94.19 95 ALA A O 1
ATOM 738 N N . ARG A 1 96 ? -8.922 -5.560 -6.634 1.00 93.75 96 ARG A N 1
ATOM 739 C CA . ARG A 1 96 ? -8.071 -6.704 -6.969 1.00 93.75 96 ARG A CA 1
ATOM 740 C C . ARG A 1 96 ? -6.972 -6.951 -5.949 1.00 93.75 96 ARG A C 1
ATOM 742 O O . ARG A 1 96 ? -6.164 -7.836 -6.217 1.00 93.75 96 ARG A O 1
ATOM 749 N N . PHE A 1 97 ? -7.019 -6.323 -4.778 1.00 95.12 97 PHE A N 1
ATOM 750 C CA . PHE A 1 97 ? -6.014 -6.430 -3.719 1.00 95.12 97 PHE A CA 1
ATOM 751 C C . PHE A 1 97 ? -5.496 -7.860 -3.491 1.00 95.12 97 PHE A C 1
ATOM 753 O O . PHE A 1 97 ? -4.296 -8.121 -3.488 1.00 95.12 97 PHE A O 1
ATOM 760 N N . PHE A 1 98 ? -6.402 -8.840 -3.379 1.00 94.56 98 PHE A N 1
ATOM 761 C CA . PHE A 1 98 ? -6.044 -10.248 -3.141 1.00 94.56 98 PHE A CA 1
ATOM 762 C C . PHE A 1 98 ? -5.581 -11.028 -4.387 1.00 94.56 98 PHE A C 1
ATOM 764 O O . PHE A 1 98 ? -5.239 -12.205 -4.289 1.00 94.56 98 PHE A O 1
ATOM 771 N N . ARG A 1 99 ? -5.601 -10.413 -5.571 1.00 94.88 99 ARG A N 1
ATOM 772 C CA . ARG A 1 99 ? -5.241 -11.023 -6.863 1.00 94.88 99 ARG A CA 1
ATOM 773 C C . ARG A 1 99 ? -3.857 -10.606 -7.362 1.00 94.88 99 ARG A C 1
ATOM 775 O O . ARG A 1 99 ? -3.357 -11.235 -8.292 1.00 94.88 99 ARG A O 1
ATOM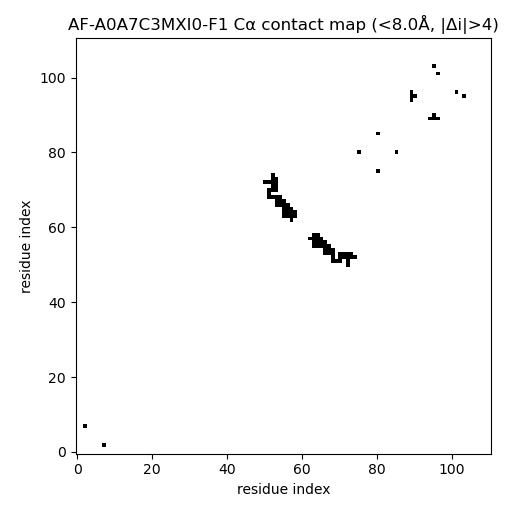 782 N N . HIS A 1 100 ? -3.230 -9.592 -6.767 1.00 94.75 100 HIS A N 1
ATOM 783 C CA . HIS A 1 100 ? -1.860 -9.181 -7.090 1.00 94.75 100 HIS A CA 1
ATOM 784 C C . HIS A 1 100 ? -0.955 -9.197 -5.855 1.00 94.75 100 HIS A C 1
ATOM 786 O O . HIS A 1 100 ? -1.392 -9.354 -4.721 1.00 94.75 100 HIS A O 1
ATOM 792 N N . ARG A 1 101 ? 0.357 -9.077 -6.085 1.00 91.06 101 ARG A N 1
ATOM 793 C CA . ARG A 1 101 ? 1.394 -9.117 -5.039 1.00 91.06 101 ARG A CA 1
ATOM 794 C C . ARG A 1 101 ? 1.988 -7.733 -4.778 1.00 91.06 101 ARG A C 1
ATOM 796 O O . ARG A 1 101 ? 3.203 -7.572 -4.758 1.00 91.06 101 ARG A O 1
ATOM 803 N N . GLY A 1 102 ? 1.122 -6.734 -4.629 1.00 88.56 102 GLY A N 1
ATOM 804 C CA . GLY A 1 102 ? 1.507 -5.339 -4.384 1.00 88.56 102 GLY A CA 1
ATOM 805 C C . GLY A 1 102 ? 1.213 -4.410 -5.559 1.00 88.56 102 GLY A C 1
ATOM 806 O O . GLY A 1 102 ? 0.414 -3.501 -5.402 1.00 88.56 102 GLY A O 1
ATOM 807 N N . LEU A 1 103 ? 1.776 -4.664 -6.745 1.00 90.75 103 LEU A N 1
ATOM 808 C CA . LEU A 1 103 ? 1.511 -3.839 -7.932 1.00 90.75 103 LEU A CA 1
ATOM 809 C C . LEU A 1 103 ? 0.430 -4.452 -8.825 1.00 90.75 103 LEU A C 1
ATOM 811 O O . LEU A 1 103 ? 0.570 -5.584 -9.295 1.00 90.75 103 LEU A O 1
ATOM 815 N N . ASP A 1 104 ? -0.612 -3.675 -9.105 1.00 93.69 104 ASP A N 1
ATOM 816 C CA . ASP A 1 104 ? -1.635 -4.018 -10.087 1.00 93.69 104 ASP A CA 1
ATOM 817 C C . ASP A 1 104 ? -1.276 -3.444 -11.468 1.00 93.69 104 ASP A C 1
ATOM 819 O O . ASP A 1 104 ? -1.674 -2.341 -11.845 1.00 93.69 104 ASP A O 1
ATOM 823 N N . TYR A 1 105 ? -0.523 -4.217 -12.254 1.00 92.38 105 TYR A N 1
ATOM 824 C CA . TYR A 1 105 ? -0.096 -3.811 -13.598 1.00 92.38 105 TYR A CA 1
ATOM 825 C C . TYR A 1 105 ? -1.259 -3.549 -14.556 1.00 92.38 105 TYR A C 1
ATOM 827 O O . TYR A 1 105 ? -1.142 -2.708 -15.440 1.00 92.38 105 TYR A O 1
ATOM 835 N N . ILE A 1 106 ? -2.388 -4.245 -14.391 1.00 91.62 106 ILE A N 1
ATOM 836 C CA . ILE A 1 106 ? -3.548 -4.036 -15.261 1.00 91.62 106 ILE A CA 1
ATOM 837 C C . ILE A 1 106 ? -4.205 -2.695 -14.919 1.00 91.62 106 ILE A C 1
ATOM 839 O O . ILE A 1 106 ? -4.667 -2.001 -15.818 1.00 91.62 106 ILE A O 1
ATOM 843 N N . ALA A 1 107 ? -4.266 -2.326 -13.634 1.00 90.31 107 ALA A N 1
ATOM 844 C CA . ALA A 1 107 ? -4.764 -1.014 -13.224 1.00 90.31 107 ALA A CA 1
ATOM 845 C C . ALA A 1 107 ? -3.832 0.104 -13.705 1.00 90.31 107 ALA A C 1
ATOM 847 O O . ALA A 1 107 ? -4.325 1.080 -14.258 1.00 90.31 107 ALA A O 1
ATOM 848 N N . ILE A 1 108 ? -2.513 -0.078 -13.570 1.00 91.50 108 ILE A N 1
ATOM 849 C CA . ILE A 1 108 ? -1.495 0.886 -14.022 1.00 91.50 108 ILE A CA 1
AT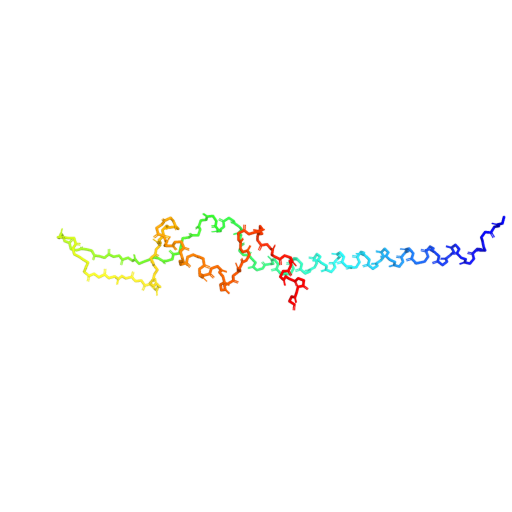OM 850 C C . ILE A 1 108 ? -1.559 1.108 -15.536 1.00 91.50 108 ILE A C 1
ATOM 852 O O . ILE A 1 108 ? -1.459 2.239 -15.981 1.00 91.50 108 ILE A O 1
ATOM 856 N N . LEU A 1 109 ? -1.735 0.049 -16.332 1.00 93.69 109 LEU A N 1
ATOM 857 C CA . LEU A 1 109 ? -1.839 0.173 -17.792 1.00 93.69 109 LEU A CA 1
ATOM 858 C C . LEU A 1 109 ? -3.154 0.811 -18.258 1.00 93.69 109 LEU A C 1
ATOM 860 O O . LEU A 1 109 ? -3.221 1.299 -19.382 1.00 93.69 109 LEU A O 1
ATOM 864 N N . ARG A 1 110 ? -4.213 0.734 -17.441 1.00 91.50 110 ARG A N 1
ATOM 865 C CA . ARG A 1 110 ? -5.528 1.310 -17.755 1.00 91.50 110 ARG A CA 1
ATOM 866 C C . ARG A 1 110 ? -5.619 2.793 -17.384 1.00 91.50 110 ARG A C 1
ATOM 868 O O . ARG A 1 110 ? -6.380 3.503 -18.035 1.00 91.50 110 ARG A O 1
ATOM 875 N N . ALA A 1 111 ? -4.967 3.192 -16.291 1.00 84.06 111 ALA A N 1
ATOM 876 C CA . ALA A 1 111 ? -4.961 4.562 -15.777 1.00 84.06 111 ALA A CA 1
ATOM 877 C C . ALA A 1 111 ? -4.242 5.518 -16.739 1.00 84.06 111 ALA A C 1
ATOM 879 O O . ALA A 1 111 ? -4.734 6.659 -16.869 1.00 84.06 111 ALA A O 1
#

Secondary structure (DSSP, 8-state):
-PPPHHHHHHHHHHHHHHHHHHHHHHHHHHHHHHHHHTTPPPHHHHHT------EEEE-TTS-EEEEE-SS------GGGS-HHHHHHHHHHH-TTGGGSSS--HHHHHH-

Nearest PDB structures (foldseek):
  1qxx-assembly1_A-2  TM=3.566E-01  e=1.234E+00  Escherichia coli
  3plx-assembly1_B  TM=4.113E-01  e=3.335E+00  Campylobacter jejuni subsp. jejuni NCTC 11168 = ATCC 700819
  7a5k-assembly1_a3  TM=1.914E-01  e=1.836E+00  Homo sapiens
  6g13-assembly1_A  TM=2.296E-01  e=3.335E+00  Middle East respiratory syndrome-related coronavirus

pLDDT: mean 90.36, std 8.43, range [49.06, 97.69]

Foldseek 3Di:
DDDPPVVVVVVVVVVVVVVVVVVVVVVVVVVCVCVVCVPDDDPVCVVVPDDWEKDFDADPVGHTPDIDTPDHDDDDPPVPDDPVVVCVVCVVPPNCVVVDDPDDVVVVVVD